Protein AF-A0A1A7WTT0-F1 (afdb_monomer_lite)

Structure (mmCIF, N/CA/C/O backbone):
data_AF-A0A1A7WTT0-F1
#
_entry.id   AF-A0A1A7WTT0-F1
#
loop_
_atom_site.group_PDB
_atom_site.id
_atom_site.type_symbol
_atom_site.label_atom_id
_atom_site.label_alt_id
_atom_site.label_comp_id
_atom_site.label_asym_id
_atom_site.label_entity_id
_atom_site.label_seq_id
_atom_site.pdbx_PDB_ins_code
_atom_site.Cartn_x
_atom_site.Cartn_y
_atom_site.Cartn_z
_atom_site.occupancy
_atom_site.B_iso_or_equiv
_atom_site.auth_seq_id
_atom_site.auth_comp_id
_atom_site.auth_asym_id
_atom_site.auth_atom_id
_atom_site.pdbx_PDB_model_num
ATOM 1 N N . LEU A 1 1 ? -1.594 -4.840 11.834 1.00 56.34 1 LEU A N 1
ATOM 2 C CA . LEU A 1 1 ? -0.578 -5.911 11.759 1.00 56.34 1 LEU A CA 1
ATOM 3 C C . LEU A 1 1 ? 0.762 -5.287 12.121 1.00 56.34 1 LEU A C 1
ATOM 5 O O . LEU A 1 1 ? 1.183 -4.408 11.378 1.00 56.34 1 LEU A O 1
ATOM 9 N N . PRO A 1 2 ? 1.370 -5.631 13.265 1.00 68.69 2 PRO A N 1
ATOM 10 C CA . PRO A 1 2 ? 2.713 -5.164 13.589 1.00 68.69 2 PRO A CA 1
ATOM 11 C C . PRO A 1 2 ? 3.732 -5.925 12.731 1.00 68.69 2 PRO A C 1
ATOM 13 O O . PRO A 1 2 ? 3.707 -7.153 12.681 1.00 68.69 2 PRO A O 1
ATOM 16 N N . LEU A 1 3 ? 4.586 -5.194 12.018 1.00 77.06 3 LEU A N 1
ATOM 17 C 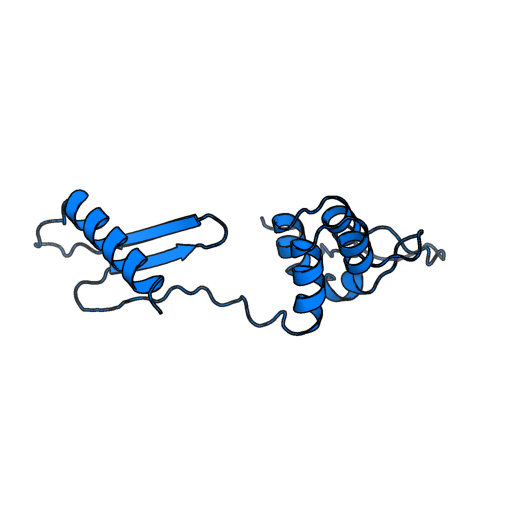CA . LEU A 1 3 ? 5.705 -5.769 11.270 1.00 77.06 3 LEU A CA 1
ATOM 18 C C . LEU A 1 3 ? 6.926 -5.919 12.190 1.00 77.06 3 LEU A C 1
ATOM 20 O O . LEU A 1 3 ? 7.034 -5.184 13.175 1.00 77.06 3 LEU A O 1
ATOM 24 N N . PRO A 1 4 ? 7.834 -6.870 11.904 1.00 79.81 4 PRO A N 1
ATOM 25 C CA . PRO A 1 4 ? 9.014 -7.076 12.729 1.00 79.81 4 PRO A CA 1
ATOM 26 C C . PRO A 1 4 ? 9.913 -5.824 12.754 1.00 79.81 4 PRO A C 1
ATOM 28 O O . PRO A 1 4 ? 9.965 -5.072 11.775 1.00 79.81 4 PRO A O 1
ATOM 31 N N . PRO A 1 5 ? 10.637 -5.585 13.861 1.00 74.19 5 PRO A N 1
ATOM 32 C CA . PRO A 1 5 ? 11.532 -4.439 13.982 1.00 74.19 5 PRO A CA 1
ATOM 33 C C . PRO A 1 5 ? 12.629 -4.484 12.908 1.00 74.19 5 PRO A C 1
ATOM 35 O O . PRO A 1 5 ? 13.242 -5.523 12.675 1.00 74.19 5 PRO A O 1
ATOM 38 N N . GLY A 1 6 ? 12.866 -3.349 12.241 1.00 73.81 6 GLY A N 1
ATOM 39 C CA . GLY A 1 6 ? 13.830 -3.235 11.138 1.00 73.81 6 GLY A CA 1
ATOM 40 C C . GLY A 1 6 ? 13.291 -3.642 9.761 1.00 73.81 6 GLY A C 1
ATOM 41 O O . GLY A 1 6 ? 14.047 -3.645 8.790 1.00 73.81 6 GLY A O 1
ATOM 42 N N . TRP A 1 7 ? 11.999 -3.966 9.651 1.00 81.88 7 TRP A N 1
ATOM 43 C CA . TRP A 1 7 ? 11.369 -4.226 8.361 1.00 81.88 7 TRP A CA 1
ATOM 44 C C . TRP A 1 7 ? 11.233 -2.940 7.534 1.00 81.88 7 TRP A C 1
ATOM 46 O O . TRP A 1 7 ? 10.765 -1.912 8.023 1.00 81.88 7 TRP A O 1
ATOM 56 N N . SER A 1 8 ? 11.610 -3.021 6.261 1.00 78.12 8 SER A N 1
ATOM 57 C CA . SER A 1 8 ? 11.416 -1.977 5.256 1.00 78.12 8 SER A CA 1
ATOM 58 C C . SER A 1 8 ? 10.875 -2.621 3.990 1.00 78.12 8 SER A C 1
ATOM 60 O O . SER A 1 8 ? 11.216 -3.763 3.672 1.00 78.12 8 SER A O 1
ATOM 62 N N . LEU A 1 9 ? 10.066 -1.880 3.240 1.00 78.56 9 LEU A N 1
ATOM 63 C CA . LEU A 1 9 ? 9.522 -2.317 1.959 1.00 78.56 9 LEU A CA 1
ATOM 64 C C . LEU A 1 9 ? 10.620 -2.617 0.922 1.00 78.56 9 LEU A C 1
ATOM 66 O O . LEU A 1 9 ? 10.409 -3.407 0.004 1.00 78.56 9 LEU A O 1
ATOM 70 N N . LEU A 1 10 ? 11.794 -2.008 1.098 1.00 75.88 10 LEU A N 1
ATOM 71 C CA . LEU A 1 10 ? 12.995 -2.254 0.299 1.00 75.88 10 LEU A CA 1
ATOM 72 C C . LEU A 1 10 ? 13.776 -3.507 0.737 1.00 75.88 10 LEU A C 1
ATOM 74 O O . LEU A 1 10 ? 14.725 -3.901 0.066 1.00 75.88 10 LEU A O 1
ATOM 78 N N . GLY A 1 11 ? 13.394 -4.133 1.854 1.00 71.94 11 GLY A N 1
ATOM 79 C CA . GLY A 1 11 ? 14.124 -5.233 2.477 1.00 71.94 11 GLY A CA 1
ATOM 80 C C . GLY A 1 11 ? 15.239 -4.774 3.422 1.00 71.94 11 GLY A C 1
ATOM 81 O O . GLY A 1 11 ? 15.638 -3.609 3.466 1.00 71.94 11 GLY A O 1
ATOM 82 N N . SER A 1 12 ? 15.743 -5.710 4.226 1.00 58.31 12 SER A N 1
ATOM 83 C CA . SER A 1 12 ? 16.892 -5.480 5.098 1.00 58.31 12 SER A CA 1
ATOM 84 C C . SER A 1 12 ? 18.174 -5.534 4.268 1.00 58.31 12 SER A C 1
ATOM 86 O O . SER A 1 12 ? 18.603 -6.620 3.894 1.00 58.31 12 SER A O 1
ATOM 88 N N . LYS A 1 13 ? 18.802 -4.375 4.042 1.00 53.97 13 LYS A N 1
ATOM 89 C CA . LYS A 1 13 ? 20.167 -4.228 3.510 1.00 53.97 13 LYS A CA 1
ATOM 90 C C . LYS A 1 13 ? 20.394 -4.744 2.072 1.00 53.97 13 LYS A C 1
ATOM 92 O O . LYS A 1 13 ? 20.592 -5.926 1.840 1.00 53.97 13 LYS A O 1
ATOM 97 N N . TRP A 1 14 ? 20.647 -3.799 1.164 1.00 54.84 14 TRP A N 1
ATOM 98 C CA . TRP A 1 14 ? 21.425 -3.981 -0.080 1.00 54.84 14 TRP A CA 1
ATOM 99 C C . TRP A 1 14 ? 22.833 -4.589 0.144 1.00 54.84 14 TRP A C 1
ATOM 101 O O . TRP A 1 14 ? 23.579 -4.828 -0.799 1.00 54.84 14 TRP A O 1
ATOM 111 N N . THR A 1 15 ? 23.283 -4.785 1.388 1.00 44.41 15 THR A N 1
ATOM 112 C CA . THR A 1 15 ? 24.698 -5.043 1.664 1.00 44.41 15 THR A CA 1
ATOM 113 C C . THR A 1 15 ? 25.158 -6.359 1.043 1.00 44.41 15 THR A C 1
ATOM 115 O O . THR A 1 15 ? 24.820 -7.429 1.545 1.00 44.41 15 THR A O 1
ATOM 118 N N . SER A 1 16 ? 25.990 -6.211 0.009 1.00 43.56 16 SER A N 1
ATOM 119 C CA . SER A 1 16 ? 26.961 -7.176 -0.519 1.00 43.56 16 SER A CA 1
ATOM 120 C C . SER A 1 16 ? 26.666 -7.863 -1.852 1.00 43.56 16 SER A C 1
ATOM 122 O O . SER A 1 16 ? 27.347 -8.835 -2.164 1.00 43.56 16 SER A O 1
ATOM 124 N N . SER A 1 17 ? 25.783 -7.346 -2.710 1.00 44.25 17 SER A N 1
ATOM 125 C CA . SER A 1 17 ? 25.861 -7.731 -4.126 1.00 44.25 17 SER A CA 1
ATOM 126 C C . SER A 1 17 ? 25.830 -6.519 -5.042 1.00 44.25 17 SER A C 1
ATOM 128 O O . SER A 1 17 ? 24.929 -5.690 -4.994 1.00 44.25 17 SER A O 1
ATOM 130 N N . THR A 1 18 ? 26.871 -6.398 -5.854 1.00 45.97 18 THR A N 1
ATOM 131 C CA . THR A 1 18 ? 27.155 -5.327 -6.816 1.00 45.97 18 THR A CA 1
ATOM 132 C C . THR A 1 18 ? 26.211 -5.315 -8.022 1.00 45.97 18 THR A C 1
ATOM 134 O O . THR A 1 18 ? 26.570 -4.792 -9.070 1.00 45.97 18 THR A O 1
ATOM 137 N N . ASP A 1 19 ? 25.013 -5.878 -7.897 1.00 50.66 19 ASP A N 1
ATOM 138 C CA . ASP A 1 19 ? 24.044 -5.947 -8.981 1.00 50.66 19 ASP A CA 1
ATOM 139 C C . ASP A 1 19 ? 22.826 -5.100 -8.616 1.00 50.66 19 ASP A C 1
ATOM 141 O O . ASP A 1 19 ? 21.887 -5.586 -7.986 1.00 50.66 19 ASP A O 1
ATOM 145 N N . LEU A 1 20 ? 22.874 -3.810 -8.986 1.00 55.25 20 LEU A N 1
ATOM 146 C CA . LEU A 1 20 ? 21.779 -2.822 -8.934 1.00 55.25 20 LEU A CA 1
ATOM 147 C C . LEU A 1 20 ? 20.605 -3.199 -9.849 1.00 55.25 20 LEU A C 1
ATOM 149 O O . LEU A 1 20 ? 20.006 -2.340 -10.490 1.00 55.25 20 LEU A O 1
ATOM 153 N N . SER A 1 21 ? 20.275 -4.491 -9.928 1.00 56.41 21 SER A N 1
ATOM 154 C CA . SER A 1 21 ? 19.169 -4.977 -10.731 1.00 56.41 21 SER A CA 1
ATOM 155 C C . SER A 1 21 ? 17.862 -4.470 -10.107 1.00 56.41 21 SER A C 1
ATOM 157 O O . SER A 1 21 ? 17.599 -4.730 -8.927 1.00 56.41 21 SER A O 1
ATOM 159 N N . PRO A 1 22 ? 17.042 -3.714 -10.855 1.00 61.03 22 PRO A N 1
ATOM 160 C CA . PRO A 1 22 ? 15.762 -3.233 -10.362 1.00 61.03 22 PRO A CA 1
ATOM 161 C C . PRO A 1 22 ? 14.886 -4.425 -9.963 1.00 61.03 22 PRO A C 1
ATOM 163 O O . PRO A 1 22 ? 14.419 -5.190 -10.809 1.00 61.03 22 PRO A O 1
ATOM 166 N N . GLN A 1 23 ? 14.703 -4.633 -8.659 1.00 74.62 23 GLN A N 1
ATOM 167 C CA . GLN A 1 23 ? 13.979 -5.784 -8.132 1.00 74.62 23 GLN A CA 1
ATOM 168 C C . GLN A 1 23 ? 12.492 -5.457 -8.001 1.00 74.62 23 GLN A C 1
ATOM 170 O O . GLN A 1 23 ? 12.097 -4.398 -7.517 1.00 74.62 23 GLN A O 1
ATOM 175 N N . GLU A 1 24 ? 11.649 -6.388 -8.439 1.00 84.12 24 GLU A N 1
ATOM 176 C CA . GLU A 1 24 ? 10.203 -6.274 -8.285 1.00 84.12 24 GLU A CA 1
ATOM 177 C C . GLU A 1 24 ? 9.828 -6.175 -6.796 1.00 84.12 24 GLU A C 1
ATOM 179 O O . GLU A 1 24 ? 10.140 -7.059 -5.999 1.00 84.12 24 GLU A O 1
ATOM 184 N N . THR A 1 25 ? 9.174 -5.073 -6.418 1.00 89.88 25 THR A N 1
ATOM 185 C CA . THR A 1 25 ? 8.778 -4.791 -5.027 1.00 89.88 25 THR A CA 1
ATOM 186 C C . THR A 1 25 ? 7.354 -5.263 -4.730 1.00 89.88 25 THR A C 1
ATOM 188 O O . THR A 1 25 ? 6.543 -5.490 -5.631 1.00 89.88 25 THR A O 1
ATOM 191 N N . LEU A 1 26 ? 6.986 -5.332 -3.446 1.00 91.38 26 LEU A N 1
ATOM 192 C CA . LEU A 1 26 ? 5.607 -5.636 -3.043 1.00 91.38 26 LEU A CA 1
ATOM 193 C C . LEU A 1 26 ? 4.585 -4.623 -3.598 1.00 91.38 26 LEU A C 1
ATOM 195 O O . LEU A 1 26 ? 3.436 -4.995 -3.848 1.00 91.38 26 LEU A O 1
ATOM 199 N N . LEU A 1 27 ? 4.988 -3.369 -3.854 1.00 92.56 27 LEU A N 1
ATOM 200 C CA . LEU A 1 27 ? 4.115 -2.390 -4.510 1.00 92.56 27 LEU A CA 1
ATOM 201 C C . LEU A 1 27 ? 3.823 -2.777 -5.961 1.00 92.56 27 LEU A C 1
ATOM 203 O O . LEU A 1 27 ? 2.655 -2.741 -6.345 1.00 92.56 27 LEU A O 1
ATOM 207 N N . HIS A 1 28 ? 4.823 -3.224 -6.729 1.00 93.38 28 HIS A N 1
ATOM 208 C CA . HIS A 1 28 ? 4.621 -3.737 -8.091 1.00 93.38 28 HIS A CA 1
ATOM 209 C C . HIS A 1 28 ? 3.656 -4.926 -8.100 1.00 93.38 28 HIS A C 1
ATOM 211 O O . HIS A 1 28 ? 2.726 -4.962 -8.905 1.00 93.38 28 HIS A O 1
ATOM 217 N N . PHE A 1 29 ? 3.813 -5.861 -7.156 1.00 93.44 29 PHE A N 1
ATOM 218 C CA . PHE A 1 29 ? 2.898 -6.994 -7.021 1.00 93.44 29 PHE A CA 1
ATOM 219 C C . PHE A 1 29 ? 1.463 -6.535 -6.729 1.00 93.44 29 PHE A C 1
ATOM 221 O O . PHE A 1 29 ? 0.520 -6.965 -7.399 1.00 93.44 29 PHE A O 1
ATOM 228 N N . SER A 1 30 ? 1.290 -5.628 -5.762 1.00 95.12 30 SER A N 1
ATOM 229 C CA . SER A 1 30 ? -0.029 -5.090 -5.415 1.00 95.12 30 SER A CA 1
ATOM 230 C C . SER A 1 30 ? -0.673 -4.338 -6.586 1.00 95.12 30 SER A C 1
ATOM 232 O O . SER A 1 30 ? -1.863 -4.514 -6.836 1.00 95.12 30 SER A O 1
ATOM 234 N N . ALA A 1 31 ? 0.122 -3.590 -7.357 1.00 95.25 31 ALA A N 1
ATOM 235 C CA . ALA A 1 31 ? -0.306 -2.873 -8.550 1.00 95.25 31 ALA A CA 1
ATOM 236 C C . ALA A 1 31 ? -0.732 -3.816 -9.674 1.00 95.25 31 ALA A C 1
ATOM 238 O O . ALA A 1 31 ? -1.798 -3.639 -10.252 1.00 95.25 31 ALA A O 1
ATOM 239 N N . ARG A 1 32 ? 0.050 -4.869 -9.936 1.00 94.56 32 ARG A N 1
ATOM 240 C CA . ARG A 1 32 ? -0.239 -5.884 -10.964 1.00 94.56 32 ARG A CA 1
ATOM 241 C C . ARG A 1 32 ? -1.560 -6.605 -10.701 1.00 94.56 32 ARG A C 1
ATOM 243 O O . ARG A 1 32 ? -2.258 -6.994 -11.636 1.00 94.56 32 ARG A O 1
ATOM 250 N N . ARG A 1 33 ? -1.887 -6.795 -9.423 1.00 95.50 33 ARG A N 1
ATOM 251 C CA . ARG A 1 33 ? -3.067 -7.528 -8.953 1.00 95.50 33 ARG A CA 1
ATOM 252 C C . ARG A 1 33 ? -4.260 -6.636 -8.585 1.00 95.50 33 ARG A C 1
ATOM 254 O O . ARG A 1 33 ? -5.304 -7.186 -8.261 1.00 95.50 33 ARG A O 1
ATOM 261 N N . GLY A 1 34 ? -4.126 -5.309 -8.613 1.00 92.81 34 GLY A N 1
ATOM 262 C CA . GLY A 1 34 ? -5.209 -4.394 -8.231 1.00 92.81 34 GLY A CA 1
ATOM 263 C C . GLY A 1 34 ? -5.540 -4.408 -6.730 1.00 92.81 34 GLY A C 1
ATOM 264 O O . GLY A 1 34 ? -6.676 -4.161 -6.332 1.00 92.81 34 GLY A O 1
ATOM 265 N N . LEU A 1 35 ? -4.569 -4.728 -5.867 1.00 93.94 35 LEU A N 1
ATOM 266 C CA . LEU A 1 35 ? -4.792 -4.962 -4.435 1.00 93.94 35 LEU A CA 1
ATOM 267 C C . LEU A 1 35 ? -4.790 -3.667 -3.612 1.00 93.94 35 LEU A C 1
ATOM 269 O O . LEU A 1 35 ? -3.924 -3.453 -2.767 1.00 93.94 35 LEU A O 1
ATOM 273 N N . SER A 1 36 ? -5.817 -2.841 -3.779 1.00 89.25 36 SER A N 1
ATOM 274 C CA . SER A 1 36 ? -5.953 -1.511 -3.162 1.00 89.25 36 SER A CA 1
ATOM 275 C C . SER A 1 36 ? -5.696 -1.456 -1.649 1.00 89.25 36 SER A C 1
ATOM 277 O O . SER A 1 36 ? -5.038 -0.538 -1.158 1.00 89.25 36 SER A O 1
ATOM 279 N N . ARG A 1 37 ? -6.195 -2.441 -0.884 1.00 86.88 37 ARG A N 1
ATOM 280 C CA . ARG A 1 37 ? -5.984 -2.513 0.578 1.00 86.88 37 ARG A CA 1
ATOM 281 C C . ARG A 1 37 ? -4.529 -2.801 0.933 1.00 86.88 37 ARG A C 1
ATOM 283 O O . ARG A 1 37 ? -4.001 -2.190 1.857 1.00 86.88 37 ARG A O 1
ATOM 290 N N . VAL A 1 38 ? -3.894 -3.705 0.188 1.00 88.81 38 VAL A N 1
ATOM 291 C CA . VAL A 1 38 ? -2.478 -4.039 0.367 1.00 88.81 38 VAL A CA 1
ATOM 292 C C . VAL A 1 38 ? -1.626 -2.842 -0.028 1.00 88.81 38 VAL A C 1
ATOM 294 O O . VAL A 1 38 ? -0.762 -2.452 0.743 1.00 88.81 38 VAL A O 1
ATOM 297 N N . THR A 1 39 ? -1.919 -2.196 -1.158 1.00 91.44 39 THR A N 1
ATOM 298 C CA . THR A 1 39 ? -1.207 -0.994 -1.602 1.00 91.44 39 THR A CA 1
ATOM 299 C C . THR A 1 39 ? -1.229 0.099 -0.537 1.00 91.44 39 THR A C 1
ATOM 301 O O . THR A 1 39 ? -0.169 0.579 -0.153 1.00 91.44 39 THR A O 1
ATOM 304 N N . ARG A 1 40 ? -2.400 0.433 0.028 1.00 89.06 40 ARG A N 1
ATOM 305 C CA . ARG A 1 40 ? -2.486 1.392 1.144 1.00 89.06 40 ARG A CA 1
ATOM 306 C C . ARG A 1 40 ? -1.663 0.961 2.352 1.00 89.06 40 ARG A C 1
ATOM 308 O O . ARG A 1 40 ? -0.947 1.781 2.906 1.00 89.06 40 ARG A O 1
ATOM 315 N N . PHE A 1 41 ? -1.745 -0.307 2.751 1.00 87.50 41 PHE A N 1
ATOM 316 C CA . PHE A 1 41 ? -0.968 -0.808 3.883 1.00 87.50 41 PHE A CA 1
ATOM 317 C C . PHE A 1 41 ? 0.542 -0.679 3.647 1.00 87.50 41 PHE A C 1
ATOM 319 O O . PHE A 1 41 ? 1.249 -0.223 4.541 1.00 87.50 41 PHE A O 1
ATOM 326 N N . LEU A 1 42 ? 1.025 -1.041 2.455 1.00 89.81 42 LEU A N 1
ATOM 327 C CA . LEU A 1 42 ? 2.440 -0.954 2.084 1.00 89.81 42 LEU A CA 1
ATOM 328 C C . LEU A 1 42 ? 2.932 0.494 2.036 1.00 89.81 42 LEU A C 1
ATOM 330 O O . LEU A 1 42 ? 4.066 0.751 2.421 1.00 89.81 42 LEU A O 1
ATOM 334 N N . LEU A 1 43 ? 2.079 1.435 1.621 1.00 88.50 43 LEU A N 1
ATOM 335 C CA . LEU A 1 43 ? 2.412 2.862 1.574 1.00 88.50 43 LEU A CA 1
ATOM 336 C C . LEU A 1 43 ? 2.596 3.498 2.956 1.00 88.50 43 LEU A C 1
ATOM 338 O O . LEU A 1 43 ? 3.227 4.541 3.061 1.00 88.50 43 LEU A O 1
ATOM 342 N N . GLN A 1 44 ? 2.087 2.856 4.007 1.00 85.81 44 GLN A N 1
ATOM 343 C CA . GLN A 1 44 ? 2.284 3.270 5.398 1.00 85.81 44 GLN A CA 1
ATOM 344 C C . GLN A 1 44 ? 3.561 2.684 6.021 1.00 85.81 44 GLN A C 1
ATOM 346 O O . GLN A 1 44 ? 3.814 2.897 7.204 1.00 85.81 44 GLN A O 1
ATOM 351 N N . GLN A 1 45 ? 4.344 1.903 5.267 1.00 85.56 45 GLN A N 1
ATOM 352 C CA . GLN A 1 45 ? 5.535 1.242 5.793 1.00 85.56 45 GLN A CA 1
ATOM 353 C C . GLN A 1 45 ? 6.827 2.008 5.482 1.00 85.56 45 GLN A C 1
ATOM 355 O O . GLN A 1 45 ? 6.900 2.725 4.480 1.00 85.56 45 GLN A O 1
ATOM 360 N N . PRO A 1 46 ? 7.887 1.819 6.290 1.00 82.56 46 PRO A N 1
ATOM 361 C CA . PRO A 1 46 ? 9.206 2.365 5.988 1.00 82.56 46 PRO A CA 1
ATOM 362 C C . PRO A 1 46 ? 9.691 1.911 4.603 1.00 82.56 46 PRO A C 1
ATOM 364 O O . PRO A 1 46 ? 9.514 0.749 4.232 1.00 82.56 46 PRO A O 1
ATOM 367 N N . GLY A 1 47 ? 10.297 2.815 3.829 1.00 81.50 47 GLY A N 1
ATOM 368 C CA . GLY A 1 47 ? 10.781 2.518 2.473 1.00 81.50 47 GLY A CA 1
ATOM 369 C C . GLY A 1 47 ? 9.712 2.583 1.371 1.00 81.50 47 GLY A C 1
ATOM 370 O O . GLY A 1 47 ? 10.004 2.283 0.211 1.00 81.50 47 GLY A O 1
ATOM 371 N N . ALA A 1 48 ? 8.465 2.939 1.708 1.00 87.00 48 ALA A N 1
ATOM 372 C CA . ALA A 1 48 ? 7.369 3.077 0.748 1.00 87.00 48 ALA A CA 1
ATOM 373 C C . ALA A 1 48 ? 7.640 4.114 -0.344 1.00 87.00 48 ALA A C 1
ATOM 375 O O . ALA A 1 48 ? 7.354 3.877 -1.519 1.00 87.00 48 ALA A O 1
ATOM 376 N N . ARG A 1 49 ? 8.191 5.265 0.046 1.00 84.19 49 ARG A N 1
ATOM 377 C CA . ARG A 1 49 ? 8.394 6.409 -0.845 1.00 84.19 49 ARG A CA 1
ATOM 378 C C . ARG A 1 49 ? 9.447 6.118 -1.907 1.00 84.19 49 ARG A C 1
ATOM 380 O O . ARG A 1 49 ? 9.274 6.477 -3.066 1.00 84.19 49 ARG A O 1
ATOM 387 N N . GLU A 1 50 ? 10.510 5.439 -1.514 1.00 84.00 50 GLU A N 1
ATOM 388 C CA . GLU A 1 50 ? 11.576 4.982 -2.388 1.00 84.00 50 GLU A CA 1
ATOM 389 C C . GLU A 1 50 ? 11.046 3.912 -3.346 1.00 84.00 50 GLU A C 1
ATOM 391 O O . GLU A 1 50 ? 11.228 4.021 -4.556 1.00 84.00 50 GLU A O 1
ATOM 396 N N . ALA A 1 51 ? 10.296 2.931 -2.834 1.00 86.25 51 ALA A N 1
ATOM 397 C CA . ALA A 1 51 ? 9.748 1.841 -3.639 1.00 86.25 51 ALA A CA 1
ATOM 398 C C . ALA A 1 51 ? 8.709 2.278 -4.686 1.00 86.25 51 ALA A C 1
ATOM 400 O O . ALA A 1 51 ? 8.471 1.531 -5.635 1.00 86.25 51 ALA A O 1
ATOM 401 N N . LEU A 1 52 ? 8.088 3.454 -4.528 1.00 88.12 52 LEU A N 1
ATOM 402 C CA . LEU A 1 52 ? 7.199 4.050 -5.533 1.00 88.12 52 LEU A CA 1
ATOM 403 C C . LEU A 1 52 ? 7.938 4.451 -6.815 1.00 88.12 52 LEU A C 1
ATOM 405 O O . LEU A 1 52 ? 7.353 4.385 -7.895 1.00 88.12 52 LEU A O 1
ATOM 409 N N . GLN A 1 53 ? 9.192 4.886 -6.684 1.00 85.94 53 GLN A N 1
ATOM 410 C CA . GLN A 1 53 ? 10.006 5.401 -7.791 1.00 85.94 53 GLN A CA 1
ATOM 411 C C . GLN A 1 53 ? 10.887 4.323 -8.427 1.00 85.94 53 GLN A C 1
ATOM 413 O O . GLN A 1 53 ? 11.460 4.541 -9.492 1.00 85.94 53 GLN A O 1
ATOM 418 N N . LEU A 1 54 ? 11.000 3.155 -7.792 1.00 86.38 54 LEU A N 1
ATOM 419 C CA . LEU A 1 54 ? 11.744 2.037 -8.355 1.00 86.38 54 LEU A CA 1
ATOM 420 C C . LEU A 1 54 ? 10.996 1.469 -9.558 1.00 86.38 54 LEU A C 1
ATOM 422 O O . LEU A 1 54 ? 9.835 1.080 -9.447 1.00 86.38 54 LEU A O 1
ATOM 426 N N . ALA A 1 55 ? 11.687 1.389 -10.689 1.00 88.38 55 ALA A N 1
ATOM 427 C CA . ALA A 1 55 ? 11.283 0.520 -11.780 1.00 88.38 55 ALA A CA 1
ATOM 428 C C . ALA A 1 55 ? 11.622 -0.935 -11.423 1.00 88.38 55 ALA A C 1
ATOM 430 O O . ALA A 1 55 ? 12.587 -1.183 -10.700 1.00 88.38 55 ALA A O 1
ATOM 431 N N . ASN A 1 56 ? 10.847 -1.896 -11.922 1.00 87.12 56 ASN A N 1
ATOM 432 C CA . ASN A 1 56 ? 11.205 -3.313 -11.889 1.00 87.12 56 ASN A CA 1
ATOM 433 C C . ASN A 1 56 ? 12.129 -3.689 -13.068 1.00 87.12 56 ASN A C 1
ATOM 435 O O . ASN A 1 56 ? 12.524 -2.845 -13.871 1.00 87.12 56 ASN A O 1
ATOM 439 N N . ARG A 1 57 ? 12.443 -4.983 -13.207 1.00 86.06 57 ARG A N 1
ATOM 440 C CA . ARG A 1 57 ? 13.251 -5.535 -14.316 1.00 86.06 57 ARG A CA 1
ATOM 441 C C . ARG A 1 57 ? 12.685 -5.255 -15.707 1.00 86.06 57 ARG A C 1
ATOM 443 O O . ARG A 1 57 ? 13.422 -5.289 -16.682 1.00 86.06 57 ARG A O 1
ATOM 450 N N . GLU A 1 58 ? 11.384 -5.003 -15.792 1.00 85.44 58 GLU A N 1
ATOM 451 C CA . GLU A 1 58 ? 10.673 -4.688 -17.031 1.00 85.44 58 GLU A CA 1
ATOM 452 C C . GLU A 1 58 ? 10.683 -3.170 -17.315 1.00 85.44 58 GLU A C 1
ATOM 454 O O . GLU A 1 58 ? 10.118 -2.734 -18.311 1.00 85.44 58 GLU A O 1
ATOM 459 N N . GLY A 1 59 ? 11.304 -2.355 -16.450 1.00 89.00 59 GLY A N 1
ATOM 460 C CA . GLY A 1 59 ? 11.375 -0.898 -16.583 1.00 89.00 59 GLY A CA 1
ATOM 461 C C . GLY A 1 59 ? 10.124 -0.154 -16.104 1.00 89.00 59 GLY A C 1
ATOM 462 O O . GLY A 1 59 ? 10.020 1.055 -16.301 1.00 89.00 59 GLY A O 1
ATOM 463 N N . HIS A 1 60 ? 9.172 -0.838 -15.465 1.00 92.12 60 HIS A N 1
ATOM 464 C CA . HIS A 1 60 ? 7.905 -0.242 -15.048 1.00 92.12 60 HIS A CA 1
ATOM 465 C C . HIS A 1 60 ? 7.888 0.081 -13.560 1.00 92.12 60 HIS A C 1
ATOM 467 O O . HIS A 1 60 ? 8.284 -0.743 -12.743 1.00 92.12 60 HIS A O 1
ATOM 473 N N . THR A 1 61 ? 7.354 1.251 -13.206 1.00 92.69 61 THR A N 1
ATOM 474 C CA . THR A 1 61 ? 7.035 1.606 -11.816 1.00 92.69 61 THR A CA 1
ATOM 475 C C . THR A 1 61 ? 5.729 0.935 -11.373 1.00 92.69 61 THR A C 1
ATOM 477 O O . THR A 1 61 ? 4.895 0.584 -12.220 1.00 92.69 61 THR A O 1
ATOM 480 N N . PRO A 1 62 ? 5.459 0.811 -10.058 1.00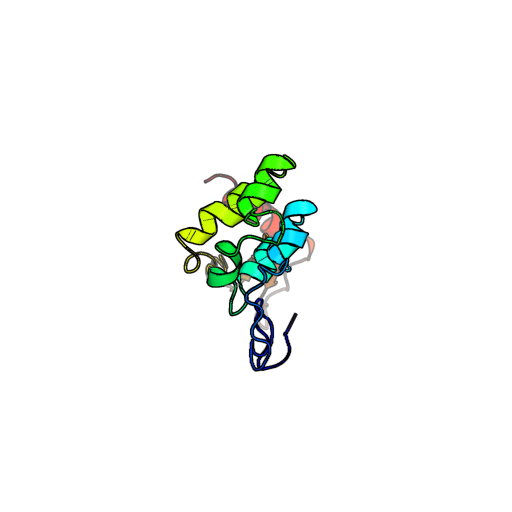 93.56 62 PRO A N 1
ATOM 481 C CA . PRO A 1 62 ? 4.189 0.273 -9.575 1.00 93.56 62 PRO A CA 1
ATOM 482 C C . PRO A 1 62 ? 2.979 1.018 -10.156 1.00 93.56 62 PRO A C 1
ATOM 484 O O . PRO A 1 62 ? 1.984 0.397 -10.521 1.00 93.56 62 PRO A O 1
ATOM 487 N N . SER A 1 63 ? 3.069 2.346 -10.295 1.00 94.44 63 SER A N 1
ATOM 488 C CA . SER A 1 63 ? 1.982 3.159 -10.852 1.00 94.44 63 SER A CA 1
ATOM 489 C C . SER A 1 63 ? 1.734 2.861 -12.337 1.00 94.44 63 SER A C 1
ATOM 491 O O . SER A 1 63 ? 0.580 2.706 -12.742 1.00 94.44 63 SER A O 1
ATOM 493 N N . ALA A 1 64 ? 2.800 2.685 -13.130 1.00 94.19 64 ALA A N 1
ATOM 494 C CA . ALA A 1 64 ? 2.700 2.316 -14.544 1.00 94.19 64 ALA A CA 1
ATOM 495 C C . ALA A 1 64 ? 2.102 0.910 -14.742 1.00 94.19 64 ALA A C 1
ATOM 497 O O . ALA A 1 64 ? 1.287 0.690 -15.642 1.00 94.19 64 ALA A O 1
ATOM 498 N N . ILE A 1 65 ? 2.441 -0.044 -13.866 1.00 95.06 65 ILE A N 1
ATOM 499 C CA . ILE A 1 65 ? 1.829 -1.380 -13.881 1.00 95.06 65 ILE A CA 1
ATOM 500 C C . ILE A 1 65 ? 0.327 -1.291 -13.588 1.00 95.06 65 ILE A C 1
ATOM 502 O O . ILE A 1 65 ? -0.462 -1.924 -14.285 1.00 95.06 65 ILE A O 1
ATOM 506 N N . ALA A 1 66 ? -0.085 -0.510 -12.585 1.00 95.62 66 ALA A N 1
ATOM 507 C CA . ALA A 1 66 ? -1.503 -0.350 -12.266 1.00 95.62 66 ALA A CA 1
ATOM 508 C C . ALA A 1 66 ? -2.282 0.251 -13.449 1.00 95.62 66 ALA A C 1
ATOM 510 O O . ALA A 1 66 ? -3.324 -0.288 -13.819 1.00 95.62 66 ALA A O 1
ATOM 511 N N . ALA A 1 67 ? -1.741 1.298 -14.083 1.00 95.06 67 ALA A N 1
ATOM 512 C CA . ALA A 1 67 ? -2.348 1.939 -15.249 1.00 95.06 67 ALA A CA 1
ATOM 513 C C . ALA A 1 67 ? -2.467 0.979 -16.446 1.00 95.06 67 ALA A C 1
ATOM 515 O O . ALA A 1 67 ? -3.554 0.795 -16.986 1.00 95.06 67 ALA A O 1
ATOM 516 N N . SER A 1 68 ? -1.378 0.295 -16.816 1.00 96.00 68 SER A N 1
ATOM 517 C CA . SER A 1 68 ? -1.370 -0.646 -17.953 1.00 96.00 68 SER A CA 1
ATOM 518 C C . SER A 1 68 ? -2.300 -1.850 -17.767 1.00 96.00 68 SER A C 1
ATOM 520 O O . SER A 1 68 ? -2.763 -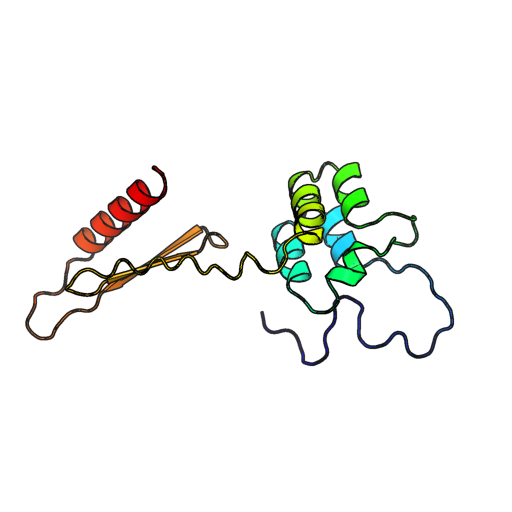2.436 -18.742 1.00 96.00 68 SER A O 1
ATOM 522 N N . ARG A 1 69 ? -2.593 -2.225 -16.517 1.00 94.44 69 ARG A N 1
ATOM 523 C CA . ARG A 1 69 ? -3.513 -3.317 -16.169 1.00 94.44 69 ARG A CA 1
ATOM 524 C C . ARG A 1 69 ? -4.963 -2.858 -15.971 1.00 94.44 69 ARG A C 1
ATOM 526 O O . ARG A 1 69 ? -5.811 -3.709 -15.723 1.00 94.44 69 ARG A O 1
ATOM 533 N N . GLY A 1 70 ? -5.248 -1.556 -16.063 1.00 93.75 70 GLY A N 1
ATOM 534 C CA . GLY A 1 70 ? -6.587 -0.990 -15.853 1.00 93.75 70 GLY A CA 1
ATOM 535 C C . GLY A 1 70 ? -7.009 -0.878 -14.383 1.00 93.75 70 GLY A C 1
ATOM 536 O O . GLY A 1 70 ? -8.186 -0.678 -14.090 1.00 93.75 70 GLY A O 1
ATOM 537 N N . HIS A 1 71 ? -6.072 -0.991 -13.438 1.00 96.44 71 HIS A N 1
ATOM 538 C CA . HIS A 1 71 ? -6.342 -0.868 -12.002 1.00 96.44 71 HIS A CA 1
ATOM 539 C C . HIS A 1 71 ? -6.357 0.600 -11.569 1.00 96.44 71 HIS A C 1
ATOM 541 O O . HIS A 1 71 ? -5.526 1.036 -10.771 1.00 96.44 71 HIS A O 1
ATOM 547 N N . GLU A 1 72 ? -7.321 1.360 -12.087 1.00 92.44 72 GLU A N 1
ATOM 548 C CA . GLU A 1 72 ? -7.407 2.818 -11.931 1.00 92.44 72 GLU A CA 1
ATOM 549 C C . GLU A 1 72 ? -7.398 3.262 -10.461 1.00 92.44 72 GLU A C 1
ATOM 551 O O . GLU A 1 72 ? -6.675 4.176 -10.079 1.00 92.44 72 GLU A O 1
ATOM 556 N N . HIS A 1 73 ? -8.119 2.556 -9.584 1.00 88.94 73 HIS A N 1
ATOM 557 C CA . HIS A 1 73 ? -8.126 2.893 -8.158 1.00 88.94 73 HIS A CA 1
ATOM 558 C C . HIS A 1 73 ? -6.739 2.734 -7.511 1.00 88.94 73 HIS A C 1
ATOM 560 O O . HIS A 1 73 ? -6.342 3.552 -6.685 1.00 88.94 73 HIS A O 1
ATOM 566 N N . VAL A 1 74 ? -5.974 1.707 -7.897 1.00 92.38 74 VAL A N 1
ATOM 567 C CA . VAL A 1 74 ? -4.606 1.510 -7.393 1.00 92.38 74 VAL A CA 1
ATOM 568 C C . VAL A 1 74 ? -3.651 2.535 -7.992 1.00 92.38 74 VAL A C 1
ATOM 570 O O . VAL A 1 74 ? -2.827 3.085 -7.264 1.00 92.38 74 VAL A O 1
ATOM 573 N N . HIS A 1 75 ? -3.802 2.848 -9.280 1.00 93.25 75 HIS A N 1
ATOM 574 C CA . HIS A 1 75 ? -3.051 3.910 -9.942 1.00 93.25 75 HIS A CA 1
ATOM 575 C C . HIS A 1 75 ? -3.246 5.255 -9.226 1.00 93.25 75 HIS A C 1
ATOM 577 O O . HIS A 1 75 ? -2.271 5.909 -8.859 1.00 93.25 75 HIS A O 1
ATOM 583 N N . GLN A 1 76 ? -4.490 5.616 -8.907 1.00 91.19 76 GLN A N 1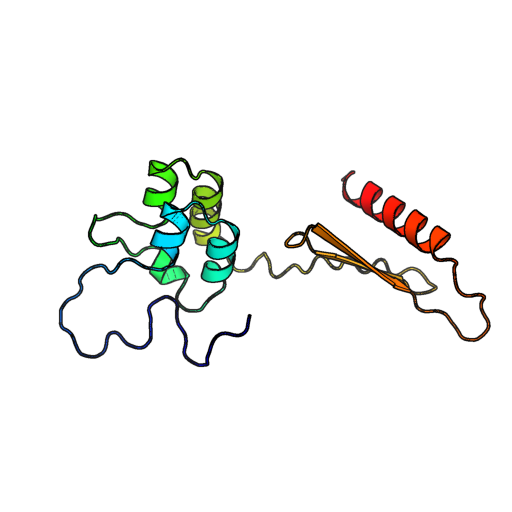
ATOM 584 C CA . GLN A 1 76 ? -4.797 6.833 -8.158 1.00 91.19 76 GLN A CA 1
ATOM 585 C C . GLN A 1 76 ? -4.180 6.845 -6.761 1.00 91.19 76 GLN A C 1
ATOM 587 O O . GLN A 1 76 ? -3.653 7.879 -6.357 1.00 91.19 76 GLN A O 1
ATOM 592 N N . ILE A 1 77 ? -4.223 5.729 -6.024 1.00 90.38 77 ILE A N 1
ATOM 593 C CA . ILE A 1 77 ? -3.573 5.632 -4.709 1.00 90.38 77 ILE A CA 1
ATOM 594 C C . ILE A 1 77 ? -2.073 5.909 -4.855 1.00 90.38 77 ILE A C 1
ATOM 596 O O . ILE A 1 77 ? -1.554 6.785 -4.173 1.00 90.38 77 ILE A O 1
ATOM 600 N N . LEU A 1 78 ? -1.398 5.207 -5.769 1.00 89.50 78 LEU A N 1
ATOM 601 C CA . LEU A 1 78 ? 0.053 5.300 -5.960 1.00 89.50 78 LEU A CA 1
ATOM 602 C C . LEU A 1 78 ? 0.495 6.702 -6.407 1.00 89.50 78 LEU A C 1
ATOM 604 O O . LEU A 1 78 ? 1.527 7.192 -5.949 1.00 89.50 78 LEU A O 1
ATOM 608 N N . THR A 1 79 ? -0.297 7.364 -7.253 1.00 86.06 79 THR A N 1
ATOM 609 C CA . THR A 1 79 ? -0.008 8.716 -7.753 1.00 86.06 79 THR A CA 1
ATOM 610 C C . THR A 1 79 ? -0.300 9.792 -6.700 1.00 86.06 79 THR A C 1
ATOM 612 O O . THR A 1 79 ? 0.505 10.703 -6.521 1.00 86.06 79 THR A O 1
ATOM 615 N N . LYS A 1 80 ? -1.394 9.672 -5.930 1.00 80.19 80 LYS A N 1
ATOM 616 C CA . LYS A 1 80 ? -1.759 10.638 -4.871 1.00 80.19 80 LYS A CA 1
ATOM 617 C C . LYS A 1 80 ? -0.824 10.582 -3.659 1.00 80.19 80 LYS A C 1
ATOM 619 O O . LYS A 1 80 ? -0.593 11.600 -3.007 1.00 80.19 80 LYS A O 1
ATOM 624 N N . THR A 1 81 ? -0.245 9.422 -3.351 1.00 63.94 81 THR A N 1
ATOM 625 C CA . THR A 1 81 ? 0.697 9.296 -2.225 1.00 63.94 81 THR A CA 1
ATOM 626 C C . THR A 1 81 ? 2.069 9.913 -2.479 1.00 63.94 81 THR A C 1
ATOM 628 O O . THR A 1 81 ? 2.804 10.137 -1.522 1.00 63.94 81 THR A O 1
ATOM 631 N N . GLY A 1 82 ? 2.399 10.269 -3.726 1.00 53.44 82 GLY A N 1
ATOM 632 C CA . GLY A 1 82 ? 3.586 11.075 -4.025 1.00 53.44 82 GLY A CA 1
ATOM 633 C C . GLY A 1 82 ? 3.523 12.494 -3.445 1.00 53.44 82 GLY A C 1
ATOM 634 O O . GLY A 1 82 ? 4.565 13.131 -3.300 1.00 53.44 82 GLY A O 1
ATOM 635 N N . THR A 1 83 ? 2.326 12.974 -3.080 1.00 45.84 83 THR A N 1
ATOM 636 C CA . THR A 1 83 ? 2.092 14.375 -2.705 1.00 45.84 83 THR A CA 1
ATOM 637 C C . THR A 1 83 ? 1.595 14.608 -1.278 1.00 45.84 83 THR A C 1
ATOM 639 O O . THR A 1 83 ? 1.663 15.749 -0.844 1.00 45.84 83 THR A O 1
ATOM 642 N N . ASN A 1 84 ? 1.099 13.610 -0.524 1.00 41.44 84 ASN A N 1
ATOM 643 C CA . ASN A 1 84 ? 0.486 13.911 0.786 1.00 41.44 84 ASN A CA 1
ATOM 644 C C . ASN A 1 84 ? 0.350 12.723 1.771 1.00 41.44 84 ASN A C 1
ATOM 646 O O . ASN A 1 84 ? -0.733 12.440 2.277 1.00 41.44 84 ASN A O 1
ATOM 650 N N . ALA A 1 85 ? 1.439 12.008 2.071 1.00 45.03 85 ALA A N 1
ATOM 651 C CA . ALA A 1 85 ? 1.411 10.895 3.037 1.00 45.03 85 ALA A CA 1
ATOM 652 C C . ALA A 1 85 ? 1.166 11.312 4.512 1.00 45.03 85 ALA A C 1
ATOM 654 O O . ALA A 1 85 ? 1.025 10.442 5.364 1.00 45.03 85 ALA A O 1
ATOM 655 N N . GLU A 1 86 ? 1.063 12.612 4.810 1.00 42.78 86 GLU A N 1
ATOM 656 C CA . GLU A 1 86 ? 0.833 13.159 6.161 1.00 42.78 86 GLU A CA 1
ATOM 657 C C . GLU A 1 86 ? -0.644 13.494 6.471 1.00 42.78 86 GLU A C 1
ATOM 659 O O . GLU A 1 86 ? -0.926 14.112 7.491 1.00 42.78 86 GLU A O 1
ATOM 664 N N . ALA A 1 87 ? -1.614 13.126 5.621 1.00 41.84 87 ALA A N 1
ATOM 665 C CA . ALA A 1 87 ? -3.002 13.592 5.795 1.00 41.84 87 ALA A CA 1
ATOM 666 C C . ALA A 1 87 ? -4.020 12.541 6.283 1.00 41.84 87 ALA A C 1
ATOM 668 O O . ALA A 1 87 ? -5.079 12.924 6.764 1.00 41.84 87 ALA A O 1
ATOM 669 N N . ASP A 1 88 ? -3.715 11.239 6.250 1.00 42.53 88 ASP A N 1
ATOM 670 C CA . ASP A 1 88 ? -4.669 10.186 6.671 1.00 42.53 88 ASP A CA 1
ATOM 671 C C . ASP A 1 88 ? -4.374 9.615 8.071 1.00 42.53 88 ASP A C 1
ATOM 673 O O . ASP A 1 88 ? -4.789 8.518 8.447 1.00 42.53 88 ASP A O 1
ATOM 677 N N . LYS A 1 89 ? -3.693 10.417 8.896 1.00 44.59 89 LYS A N 1
ATOM 678 C CA . LYS A 1 89 ? -3.744 10.306 10.361 1.00 44.59 89 LYS A CA 1
ATOM 679 C C . LYS A 1 89 ? -5.015 10.945 10.936 1.00 44.59 89 LYS A C 1
ATOM 681 O O . LYS A 1 89 ? -5.132 11.071 12.152 1.00 44.59 89 LYS A O 1
ATOM 686 N N . ALA A 1 90 ? -5.985 11.306 10.100 1.00 41.91 90 ALA A N 1
ATOM 687 C CA . ALA A 1 90 ? -7.328 11.622 10.546 1.00 41.91 90 ALA A CA 1
ATOM 688 C C . ALA A 1 90 ? -8.065 10.313 10.853 1.00 41.91 90 ALA A C 1
ATOM 690 O O . ALA A 1 90 ? -8.856 9.780 10.080 1.00 41.91 90 ALA A O 1
ATOM 691 N N . THR A 1 91 ? -7.821 9.808 12.058 1.00 46.97 91 THR A N 1
ATOM 692 C CA . THR A 1 91 ? -8.922 9.262 12.845 1.00 46.97 91 THR A CA 1
ATOM 693 C C . THR A 1 91 ? -9.990 10.357 12.853 1.00 46.97 91 THR A C 1
ATOM 695 O O . THR A 1 91 ? -9.957 11.240 13.703 1.00 46.97 91 THR A O 1
ATOM 698 N N . GLU A 1 92 ? -10.921 10.344 11.898 1.00 47.41 92 GLU A N 1
ATOM 699 C CA . GLU A 1 92 ? -12.186 11.072 12.011 1.00 47.41 92 GLU A CA 1
ATOM 700 C C . GLU A 1 92 ? -13.052 10.363 13.065 1.00 47.41 92 GLU A C 1
ATOM 702 O O . GLU A 1 92 ? -14.191 9.961 12.846 1.00 47.41 92 GLU A O 1
ATOM 707 N N . ALA A 1 93 ? -12.488 10.168 14.258 1.00 46.69 93 ALA A N 1
ATOM 708 C CA . ALA A 1 93 ? -13.289 10.203 15.452 1.00 46.69 93 ALA A CA 1
ATOM 709 C C . ALA A 1 93 ? -13.697 11.670 15.557 1.00 46.69 93 ALA A C 1
ATOM 711 O O . ALA A 1 93 ? -12.897 12.513 15.953 1.00 46.69 93 ALA A O 1
ATOM 712 N N . VAL A 1 94 ? -14.908 11.989 15.116 1.00 49.94 94 VAL A N 1
ATOM 713 C CA . VAL A 1 94 ? -15.584 13.210 15.538 1.00 49.94 94 VAL A CA 1
ATOM 714 C C . VAL A 1 94 ? -16.233 12.836 16.869 1.00 49.94 94 VAL A C 1
ATOM 716 O O . VAL A 1 94 ? -17.315 12.245 16.856 1.00 49.94 94 VAL A O 1
ATOM 719 N N . PRO A 1 95 ? -15.589 13.065 18.033 1.00 48.59 95 PRO A N 1
ATOM 720 C CA . PRO A 1 95 ? -16.269 12.883 19.298 1.00 48.59 95 PRO A CA 1
ATOM 721 C C . PRO A 1 95 ? -17.355 13.956 19.369 1.00 48.59 95 PRO A C 1
ATOM 723 O O . PRO A 1 95 ? -17.095 15.108 19.710 1.00 48.59 95 PRO A O 1
ATOM 726 N N . LEU A 1 96 ? -18.583 13.591 19.005 1.00 47.12 96 LEU A N 1
ATOM 727 C CA . LEU A 1 96 ? -19.759 14.394 19.306 1.00 47.12 96 LEU A CA 1
ATOM 728 C C . LEU A 1 96 ? -19.969 14.327 20.821 1.00 47.12 96 LEU A C 1
ATOM 730 O O . LEU A 1 96 ? -20.675 13.468 21.335 1.00 47.12 96 LEU A O 1
ATOM 734 N N . VAL A 1 97 ? -19.281 15.207 21.546 1.00 48.94 97 VAL A N 1
ATOM 735 C CA . VAL A 1 97 ? -19.491 15.404 22.977 1.00 48.94 97 VAL A CA 1
ATOM 736 C C . VAL A 1 97 ? -20.618 16.412 23.134 1.00 48.94 97 VAL A C 1
ATOM 738 O O . VAL A 1 97 ? -20.424 17.614 22.980 1.00 48.94 97 VAL A O 1
ATOM 741 N N . SER A 1 98 ? -21.798 15.908 23.464 1.00 44.56 98 SER A N 1
ATOM 742 C CA . SER A 1 98 ? -22.802 16.664 24.205 1.00 44.56 98 SER A CA 1
ATOM 743 C C . SER A 1 98 ? -23.096 15.891 25.489 1.00 44.56 98 SER A C 1
ATOM 745 O O . SER A 1 98 ? -22.885 14.678 25.531 1.00 44.56 98 SER A O 1
ATOM 747 N N . GLY A 1 99 ? -23.450 16.602 26.560 1.00 53.94 99 GLY A N 1
ATOM 748 C CA . GLY A 1 99 ? -23.593 16.059 27.915 1.00 53.94 99 GLY A CA 1
ATOM 749 C C . GLY A 1 99 ? -24.394 14.753 27.966 1.00 53.94 99 GLY A C 1
ATOM 750 O O . GLY A 1 99 ? -25.371 14.608 27.244 1.00 53.94 99 GLY A O 1
ATOM 751 N N . GLU A 1 100 ? -23.944 13.842 28.840 1.00 54.22 100 GLU A N 1
ATOM 752 C CA . GLU A 1 100 ? -24.217 12.389 28.850 1.00 54.22 100 GLU A CA 1
ATOM 753 C C . GLU A 1 100 ? -23.451 11.660 27.737 1.00 54.22 100 GLU A C 1
ATOM 755 O O . GLU A 1 100 ? -23.929 11.471 26.631 1.00 54.22 100 GLU A O 1
ATOM 760 N N . ALA A 1 101 ? -22.179 11.331 27.992 1.00 53.22 101 ALA A N 1
ATOM 761 C CA . ALA A 1 101 ? -21.193 11.163 26.922 1.00 53.22 101 ALA A CA 1
ATOM 762 C C . ALA A 1 101 ? -21.310 9.841 26.137 1.00 53.22 101 ALA A C 1
ATOM 764 O O . ALA A 1 101 ? -21.028 8.760 26.669 1.00 53.22 101 ALA A O 1
ATOM 765 N N . TRP A 1 102 ? -21.624 9.959 24.842 1.00 63.16 102 TRP A N 1
ATOM 766 C CA . TRP A 1 102 ? -21.573 8.883 23.852 1.00 63.16 102 TRP A CA 1
ATOM 767 C C . TRP A 1 102 ? -20.439 9.165 22.856 1.00 63.16 102 TRP A C 1
ATOM 769 O O . TRP A 1 102 ? -20.295 10.286 22.378 1.00 63.16 102 TRP A O 1
ATOM 779 N N . VAL A 1 103 ? -19.609 8.167 22.544 1.00 62.59 103 VAL A N 1
ATOM 780 C CA . VAL A 1 103 ? -18.510 8.301 21.570 1.00 62.59 103 VAL A CA 1
ATOM 781 C C . VAL A 1 103 ? -18.834 7.464 20.342 1.00 62.59 103 VAL A C 1
ATOM 783 O O . VAL A 1 103 ? -18.923 6.240 20.438 1.00 62.59 103 VAL A O 1
ATOM 786 N N . PHE A 1 104 ? -19.005 8.123 19.198 1.00 70.50 104 PHE A N 1
ATOM 787 C CA . PHE A 1 104 ? -19.183 7.482 17.898 1.00 70.50 104 PHE A CA 1
ATOM 788 C C . PHE A 1 104 ? -17.863 7.487 17.120 1.00 70.50 104 PHE A C 1
ATOM 790 O O . PHE A 1 104 ? -17.223 8.527 16.968 1.00 70.50 104 PHE A O 1
ATOM 797 N N . CYS A 1 105 ? -17.474 6.322 16.609 1.00 67.19 105 CYS A N 1
ATOM 798 C CA . CYS A 1 105 ? -16.293 6.141 15.774 1.00 67.19 105 CYS A CA 1
ATOM 799 C C . CYS A 1 105 ? -16.711 5.500 14.450 1.00 67.19 105 CYS A C 1
ATOM 801 O O . CYS A 1 105 ? -17.301 4.417 14.445 1.00 67.19 105 CYS A O 1
ATOM 803 N N . HIS A 1 106 ? -16.363 6.132 13.333 1.00 75.75 106 HIS A N 1
ATOM 804 C CA . HIS A 1 106 ? -16.485 5.531 12.010 1.00 75.75 106 HIS A CA 1
ATOM 805 C C . HIS A 1 106 ? -15.128 4.980 11.569 1.00 75.75 106 HIS A C 1
ATOM 807 O O . HIS A 1 106 ? -14.113 5.670 11.657 1.00 75.75 106 HIS A O 1
ATOM 813 N N . LEU A 1 107 ? -15.105 3.733 11.094 1.00 68.25 107 LEU A N 1
ATOM 814 C CA . LEU A 1 107 ? -13.909 3.105 10.547 1.00 68.25 107 LEU A CA 1
ATOM 815 C C . LEU A 1 107 ? -14.123 2.753 9.062 1.00 68.25 107 LEU A C 1
ATOM 817 O O . LEU A 1 107 ? -14.562 1.637 8.755 1.00 68.25 107 LEU A O 1
ATOM 821 N N . PRO A 1 108 ? -13.763 3.664 8.129 1.00 61.72 108 PRO A N 1
ATOM 822 C CA . PRO A 1 108 ? -14.031 3.506 6.694 1.00 61.72 108 PRO A CA 1
ATOM 823 C C . PRO A 1 108 ? -13.401 2.247 6.091 1.00 61.72 108 PRO A C 1
ATOM 825 O O . PRO A 1 108 ? -13.914 1.655 5.147 1.00 61.72 108 PRO A O 1
ATOM 828 N N . THR A 1 109 ? -12.276 1.801 6.655 1.00 59.41 109 THR A N 1
ATOM 829 C CA . THR A 1 109 ? -11.533 0.631 6.169 1.00 59.41 109 THR A CA 1
ATOM 830 C C . THR A 1 109 ? -12.255 -0.697 6.401 1.00 59.41 109 THR A C 1
ATOM 832 O O . THR A 1 109 ? -11.952 -1.670 5.706 1.00 59.41 109 THR A O 1
ATOM 835 N N . LEU A 1 110 ? -13.190 -0.742 7.356 1.00 64.88 110 LEU A N 1
ATOM 836 C CA . LEU A 1 110 ? -13.959 -1.930 7.736 1.00 64.88 110 LEU A CA 1
ATOM 837 C C . LEU A 1 110 ? -15.473 -1.746 7.556 1.00 64.88 110 LEU A C 1
ATOM 839 O O . LEU A 1 110 ? -16.224 -2.638 7.939 1.00 64.88 110 LEU A O 1
ATOM 843 N N . ASN A 1 111 ? -15.925 -0.611 7.006 1.00 70.06 111 ASN A N 1
ATOM 844 C CA . ASN A 1 111 ? -17.345 -0.243 6.932 1.00 70.06 111 ASN A CA 1
ATOM 845 C C . ASN A 1 111 ? -18.075 -0.474 8.273 1.00 70.06 111 ASN A C 1
ATOM 847 O O . ASN A 1 111 ? -19.144 -1.078 8.328 1.00 70.06 111 ASN A O 1
ATOM 851 N N . THR A 1 112 ? -17.418 -0.103 9.375 1.00 72.81 112 THR A N 1
ATOM 852 C CA . THR A 1 112 ? -17.875 -0.391 10.738 1.00 72.81 112 THR A CA 1
ATOM 853 C C . THR A 1 112 ? -18.097 0.913 11.491 1.00 72.81 112 THR A C 1
ATOM 855 O O . THR A 1 112 ? -17.239 1.799 11.470 1.00 72.81 112 THR A O 1
ATOM 858 N N . HIS A 1 113 ? -19.228 1.005 12.188 1.00 76.00 113 HIS A N 1
ATOM 859 C CA . HIS A 1 113 ? -19.552 2.105 13.089 1.00 76.00 113 HIS A CA 1
ATOM 860 C C . HIS A 1 113 ? -19.640 1.587 14.523 1.00 76.00 113 HIS A C 1
ATOM 862 O O . HIS A 1 113 ? -20.337 0.608 14.788 1.00 76.00 113 HIS A O 1
ATOM 868 N N . THR A 1 114 ? -18.952 2.256 15.444 1.00 78.50 114 THR A N 1
ATOM 869 C CA . THR A 1 114 ? -18.922 1.882 16.861 1.00 78.50 114 THR A CA 1
ATOM 870 C C . THR A 1 114 ? -19.482 3.015 17.697 1.00 78.50 114 THR A C 1
ATOM 872 O O . THR A 1 114 ? -19.101 4.168 17.511 1.00 78.50 114 THR A O 1
ATOM 875 N N . LEU A 1 115 ? -20.353 2.681 18.644 1.00 78.06 115 LEU A N 1
ATOM 876 C CA . LEU A 1 115 ? -20.985 3.628 19.552 1.00 78.06 115 LEU A CA 1
ATOM 877 C C . LEU A 1 115 ? -20.748 3.176 20.993 1.00 78.06 115 LEU A C 1
ATOM 879 O O . LEU A 1 115 ? -21.132 2.078 21.386 1.00 78.06 115 LEU A O 1
ATOM 883 N N . THR A 1 116 ? -20.060 4.015 21.763 1.00 77.88 116 THR A N 1
ATOM 884 C CA . THR A 1 116 ? -19.755 3.769 23.176 1.00 77.88 116 THR A CA 1
ATOM 885 C C . THR A 1 116 ? -20.665 4.622 24.033 1.00 77.88 116 THR A C 1
ATOM 887 O O . THR A 1 116 ? -20.613 5.843 23.931 1.00 77.88 116 THR A O 1
ATOM 890 N N . VAL A 1 117 ? -21.452 3.986 24.895 1.00 76.44 117 VAL A N 1
ATOM 891 C CA . VAL A 1 117 ? -22.373 4.658 25.816 1.00 76.44 117 VAL A CA 1
ATOM 892 C C . VAL A 1 117 ? -21.798 4.632 27.221 1.00 76.44 117 VAL A C 1
ATOM 894 O O . VAL A 1 117 ? -21.476 3.558 27.731 1.00 76.44 117 VAL A O 1
ATOM 897 N N . LYS A 1 118 ? -21.703 5.788 27.880 1.00 66.25 118 LYS A N 1
ATOM 898 C CA . LYS A 1 118 ? -21.471 5.831 29.328 1.00 66.25 118 LYS A CA 1
ATOM 899 C C . LYS A 1 118 ? -22.807 5.917 30.057 1.00 66.25 118 LYS A C 1
ATOM 901 O O . LYS A 1 118 ? -23.497 6.923 29.955 1.00 66.25 118 LYS A O 1
ATOM 906 N N . VAL A 1 119 ? -23.145 4.876 30.815 1.00 68.75 119 VAL A N 1
ATOM 907 C CA . VAL A 1 119 ? -24.313 4.874 31.708 1.00 68.75 119 VAL A CA 1
ATOM 908 C C . VAL A 1 119 ? -23.875 5.398 33.073 1.00 68.75 119 VAL A C 1
ATOM 910 O O . VAL A 1 119 ? -22.943 4.856 33.670 1.00 68.75 119 VAL A O 1
ATOM 913 N N . GLN A 1 120 ? -24.506 6.469 33.558 1.00 61.50 120 GLN A N 1
ATOM 914 C CA . GLN A 1 120 ? -24.248 6.965 34.910 1.00 61.50 120 GLN A CA 1
ATOM 915 C C . GLN A 1 120 ? -24.923 6.061 35.957 1.00 61.50 120 GLN A C 1
ATOM 917 O O . GLN A 1 120 ? -26.042 5.597 35.722 1.00 61.50 120 GLN A O 1
ATOM 922 N N . PRO A 1 121 ? -24.294 5.829 37.125 1.00 55.19 121 PRO A N 1
ATOM 923 C CA . PRO A 1 121 ? -24.933 5.097 38.213 1.00 55.19 121 PRO A CA 1
ATOM 924 C C . PRO A 1 121 ? -26.190 5.852 38.669 1.00 55.19 121 PRO A C 1
ATOM 926 O O . PRO A 1 121 ? -26.087 6.979 39.144 1.00 55.19 121 PRO A O 1
ATOM 929 N N . GLY A 1 122 ? -27.369 5.245 38.508 1.00 64.19 122 GLY A N 1
ATOM 930 C CA . GLY A 1 122 ? -28.659 5.829 38.905 1.00 64.19 122 GLY A CA 1
ATOM 931 C C . GLY A 1 122 ? -29.564 6.286 37.754 1.00 64.19 122 GLY A C 1
ATOM 932 O O . GLY A 1 122 ? -30.735 6.553 38.001 1.00 64.19 122 GLY A O 1
ATOM 933 N N . CYS A 1 123 ? -29.072 6.321 36.512 1.00 61.59 123 CYS A N 1
ATOM 934 C CA . CYS A 1 123 ? -29.921 6.475 35.326 1.00 61.59 123 CYS A CA 1
ATOM 935 C C . CYS A 1 123 ? -30.275 5.109 34.728 1.00 61.59 123 CYS A C 1
ATOM 937 O O . CYS A 1 123 ? -29.449 4.192 34.733 1.00 61.59 123 CYS A O 1
ATOM 939 N N . GLU A 1 124 ? -31.489 4.973 34.186 1.00 65.94 124 GLU A N 1
ATOM 940 C CA . GLU A 1 124 ? -31.858 3.781 33.421 1.00 65.94 124 GLU A CA 1
ATOM 941 C C . GLU A 1 124 ? -30.930 3.626 32.214 1.00 65.94 124 GLU A C 1
ATOM 943 O O . GLU A 1 124 ? -30.727 4.559 31.433 1.00 65.94 124 GLU A O 1
ATOM 948 N N . ALA A 1 125 ? -30.352 2.433 32.060 1.00 65.69 125 ALA A N 1
ATOM 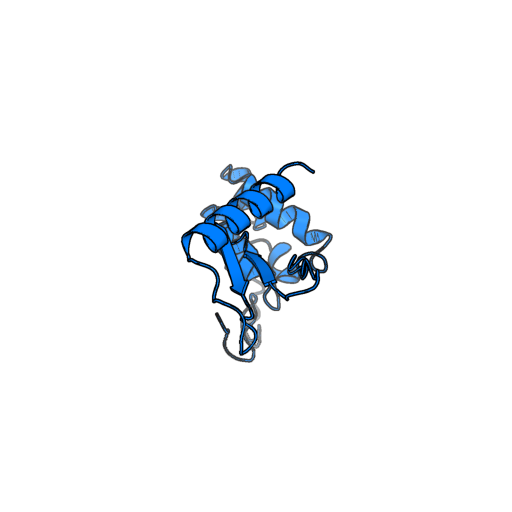949 C CA . ALA A 1 125 ? -29.537 2.130 30.896 1.00 65.69 125 ALA A CA 1
ATOM 950 C C . ALA A 1 125 ? -30.402 2.236 29.625 1.00 65.69 125 ALA A C 1
ATOM 952 O O . ALA A 1 125 ? -31.522 1.714 29.600 1.00 65.69 125 ALA A O 1
ATOM 953 N N . PRO A 1 126 ? -29.908 2.877 28.553 1.00 69.81 126 PRO A N 1
ATOM 954 C CA . PRO A 1 126 ? -30.652 2.955 27.309 1.00 69.81 126 PRO A CA 1
ATOM 955 C C . PRO A 1 126 ? -30.878 1.551 26.750 1.00 69.81 126 PRO A C 1
ATOM 957 O O . PRO A 1 126 ? -29.994 0.691 26.779 1.00 69.81 126 PRO A O 1
ATOM 960 N N . THR A 1 127 ? -32.072 1.322 26.211 1.00 82.44 127 THR A N 1
ATOM 961 C CA . THR A 1 127 ? -32.365 0.079 25.505 1.00 82.44 127 THR A CA 1
ATOM 962 C C . THR A 1 127 ? -31.519 -0.008 24.239 1.00 82.44 127 THR A C 1
ATOM 964 O O . THR A 1 127 ? -31.245 1.000 23.584 1.00 82.44 127 THR A O 1
ATOM 967 N N . LEU A 1 128 ? -31.140 -1.230 23.855 1.00 78.31 128 LEU A N 1
ATOM 968 C CA . LEU A 1 128 ? -30.369 -1.474 22.631 1.00 78.31 128 LEU A CA 1
ATOM 969 C C . LEU A 1 128 ? -31.040 -0.832 21.409 1.00 78.31 128 LEU A C 1
ATOM 971 O O . LEU A 1 128 ? -30.356 -0.251 20.573 1.00 78.31 128 LEU A O 1
ATOM 975 N N . GLN A 1 129 ? -32.372 -0.871 21.349 1.00 82.75 129 GLN A N 1
ATOM 976 C CA . GLN A 1 129 ? -33.148 -0.248 20.282 1.00 82.75 129 GLN A CA 1
ATOM 977 C C . GLN A 1 129 ? -32.886 1.262 20.168 1.00 82.75 129 GLN A C 1
ATOM 979 O O . GLN A 1 129 ? -32.539 1.730 19.087 1.00 82.75 129 GLN A O 1
ATOM 984 N N . LYS A 1 130 ? -32.963 2.010 21.278 1.00 79.44 130 LYS A N 1
ATOM 985 C CA . LYS A 1 130 ? -32.680 3.456 21.285 1.00 79.44 130 LYS A CA 1
ATOM 986 C C . LYS A 1 130 ? -31.244 3.749 20.843 1.00 79.44 130 LYS A C 1
ATOM 988 O O . LYS A 1 130 ? -31.008 4.694 20.094 1.00 79.44 130 LYS A O 1
ATOM 993 N N . SER A 1 131 ? -30.289 2.913 21.256 1.00 81.75 131 SER A N 1
ATOM 994 C CA . SER A 1 131 ? -28.885 3.046 20.852 1.00 81.75 131 SER A CA 1
ATOM 995 C C . SER A 1 131 ? -28.678 2.818 19.351 1.00 81.75 131 SER A C 1
ATOM 997 O O . SER A 1 131 ? -27.892 3.529 18.725 1.00 81.75 131 SER A O 1
ATOM 999 N N . VAL A 1 132 ? -29.392 1.855 18.760 1.00 83.81 132 VAL A N 1
ATOM 1000 C CA . VAL A 1 132 ? -29.342 1.568 17.317 1.00 83.81 132 VAL A CA 1
ATOM 1001 C C . VAL A 1 132 ? -30.002 2.683 16.506 1.00 83.81 132 VAL A C 1
ATOM 1003 O O . VAL A 1 132 ? -29.432 3.128 15.513 1.00 83.81 132 VAL A O 1
ATOM 1006 N N . GLU A 1 133 ? -31.163 3.179 16.931 1.00 84.44 133 GLU A N 1
ATOM 1007 C CA . GLU A 1 133 ? -31.848 4.299 16.271 1.00 84.44 133 GLU A CA 1
ATOM 1008 C C . GLU A 1 133 ? -30.965 5.557 16.249 1.00 84.44 133 GLU A C 1
ATOM 1010 O O . GLU A 1 133 ? -30.794 6.188 15.203 1.00 84.44 133 GLU A O 1
ATOM 1015 N N . HIS A 1 134 ? -30.315 5.870 17.372 1.00 79.00 134 HIS A N 1
ATOM 1016 C CA . HIS A 1 134 ? -29.386 6.995 17.471 1.00 79.00 134 HIS A CA 1
ATOM 1017 C C . HIS A 1 134 ? -28.140 6.817 16.587 1.00 79.00 134 HIS A C 1
ATOM 1019 O O . HIS A 1 134 ? -27.667 7.774 15.961 1.00 79.00 134 HIS A O 1
ATOM 1025 N N . LEU A 1 135 ? -27.609 5.590 16.512 1.00 81.06 135 LEU A N 1
ATOM 1026 C CA . LEU A 1 135 ? -26.492 5.246 15.635 1.00 81.06 135 LEU A CA 1
ATOM 1027 C C . LEU A 1 135 ? -26.847 5.509 14.168 1.00 81.06 135 LEU A C 1
ATOM 1029 O O . LEU A 1 135 ? -26.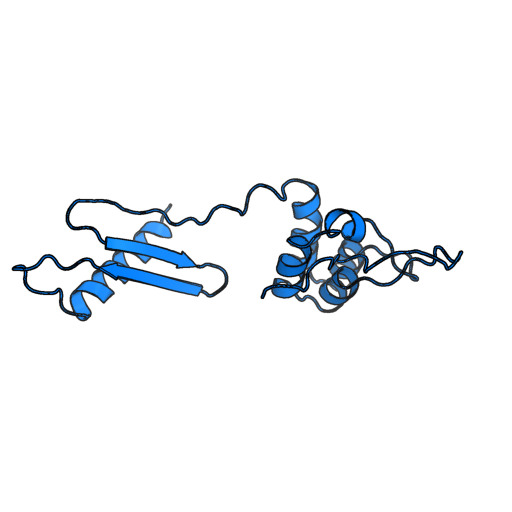102 6.190 13.466 1.00 81.06 135 LEU A O 1
ATOM 1033 N N . LEU A 1 136 ? -28.003 5.012 13.725 1.00 83.69 136 LEU A N 1
ATOM 1034 C CA . LEU A 1 136 ? -28.488 5.201 12.359 1.00 83.69 136 LEU A CA 1
ATOM 1035 C C . LEU A 1 136 ? -28.699 6.682 12.039 1.00 83.69 136 LEU A C 1
ATOM 1037 O O . LEU A 1 136 ? -28.235 7.149 11.000 1.00 83.69 136 LEU A O 1
ATOM 1041 N N . HIS A 1 137 ? -29.314 7.436 12.951 1.00 82.56 137 HIS A N 1
ATOM 1042 C CA . HIS A 1 137 ? -29.508 8.874 12.780 1.00 82.56 137 HIS A CA 1
ATOM 1043 C C . HIS A 1 137 ? -28.171 9.616 12.600 1.00 82.56 137 HIS A C 1
ATOM 1045 O O . HIS A 1 137 ? -28.004 10.391 11.655 1.00 82.56 137 HIS A O 1
ATOM 1051 N N . SER A 1 138 ? -27.178 9.308 13.438 1.00 77.19 138 SER A N 1
ATOM 1052 C CA . SER A 1 138 ? -25.845 9.924 13.371 1.00 77.19 138 SER A CA 1
ATOM 1053 C C . SER A 1 138 ? -25.112 9.598 12.064 1.00 77.19 138 SER A C 1
ATOM 1055 O O . SER A 1 138 ? -24.490 10.477 11.471 1.00 77.19 138 SER A O 1
ATOM 1057 N N . ILE A 1 139 ? -25.228 8.356 11.576 1.00 78.00 139 ILE A N 1
ATOM 1058 C CA . ILE A 1 139 ? -24.651 7.933 10.290 1.00 78.00 139 ILE A CA 1
ATOM 1059 C C . ILE A 1 139 ? -25.298 8.700 9.130 1.00 78.00 139 ILE A C 1
ATOM 1061 O O . ILE A 1 139 ? -24.589 9.210 8.265 1.00 78.00 139 ILE A O 1
ATOM 1065 N N . THR A 1 140 ? -26.631 8.828 9.122 1.00 78.81 140 THR A N 1
ATOM 1066 C CA . THR A 1 140 ? -27.337 9.538 8.042 1.00 78.81 140 THR A CA 1
ATOM 1067 C C . THR A 1 140 ? -26.948 11.010 7.959 1.00 78.81 140 THR A C 1
ATOM 1069 O O . THR A 1 140 ? -26.707 11.505 6.863 1.00 78.81 140 THR A O 1
ATOM 1072 N N . HIS A 1 141 ? -26.800 11.688 9.099 1.00 70.38 141 HIS A N 1
ATOM 1073 C CA . HIS A 1 141 ? -26.414 13.097 9.139 1.00 70.38 141 HIS A CA 1
ATOM 1074 C C . HIS A 1 141 ? -24.954 13.334 8.702 1.00 70.38 141 HIS A C 1
ATOM 1076 O O . HIS A 1 141 ? -24.623 14.395 8.170 1.00 70.38 141 HIS A O 1
ATOM 1082 N N . LEU A 1 142 ? -24.067 12.353 8.903 1.00 65.12 142 LEU A N 1
ATOM 1083 C CA . LEU A 1 142 ? -22.667 12.439 8.479 1.00 65.12 142 LEU A CA 1
ATOM 1084 C C . LEU A 1 142 ? -22.511 12.355 6.952 1.00 65.12 142 LEU A C 1
ATOM 1086 O O . LEU A 1 142 ? -21.609 12.971 6.401 1.00 65.12 142 LEU A O 1
ATOM 1090 N N . HIS A 1 143 ? -23.395 11.627 6.264 1.00 61.59 143 HIS A N 1
ATOM 1091 C CA . HIS A 1 143 ? -23.361 11.478 4.803 1.00 61.59 143 HIS A CA 1
ATOM 1092 C C . HIS A 1 143 ? -24.056 12.622 4.039 1.00 61.59 143 HIS A C 1
ATOM 1094 O O . HIS A 1 143 ? -24.019 12.641 2.812 1.00 61.59 143 HIS A O 1
ATOM 1100 N N . THR A 1 144 ? -24.701 13.564 4.736 1.00 59.47 144 THR A N 1
ATOM 1101 C CA . THR A 1 144 ? -25.463 14.676 4.132 1.00 59.47 144 THR A CA 1
ATOM 1102 C C . THR A 1 144 ? -24.711 16.016 4.062 1.00 59.47 144 THR A C 1
ATOM 1104 O O . THR A 1 144 ? -25.342 17.044 3.822 1.00 59.47 144 THR A O 1
ATOM 1107 N N . LYS A 1 145 ? -23.390 16.042 4.271 1.00 44.25 145 LYS A N 1
ATOM 1108 C CA . LYS A 1 145 ? -22.526 17.229 4.111 1.00 44.25 145 LYS A CA 1
ATOM 1109 C C . LYS A 1 145 ? -21.428 16.961 3.095 1.00 44.25 145 LYS A C 1
ATOM 1111 O O . LYS A 1 145 ? -21.082 17.926 2.381 1.00 44.25 145 LYS A O 1
#

InterPro domains:
  IPR036770 Ankyrin repeat-containing domain superfamily [G3DSA:1.25.40.20] (12-100)
  IPR036770 Ankyrin repeat-containing domain superfamily [SSF48403] (24-86)
  IPR051632 Rho guanine nucleotide exchange factor [PTHR13944] (1-91)

Secondary structure (DSSP, 8-state):
-PPPTT--TT-S--TT------PPPHHHHHHHHT-HHHHHHHHTSTTHHHHHH---TTS--HHHHHHHTT-HHHHHHHHHTTT-TTSTT---------SS-EEEEEETTTTEEEEEE-PPTTSPPPPHHHHHHHHHHHHHHHTT-

Foldseek 3Di:
DDDDPCDAQVGRDPPDDPDPAQAQTPLLVCLLVLVLVSNVVNCPGHNNQVLQPGAHNVRDGSLRNNVVNVSVSSNCVSVVSNPPPPPPVPQPQPQPDDPQGKTWGQDPSVRDIDIDGDDDVPDDDDDPVVVVVVSVVVVVVVVPD

Radius of gyration: 21.82 Å; chains: 1; bounding box: 60×25×57 Å

Sequence (145 aa):
LPLPPGWSLLGSKWTSSTDLSPQETLLHFSARRGLSRVTRFLLQQPGAREALQLANREGHTPSAIAASRGHEHVHQILTKTGTNAEADKATEAVPLVSGEAWVFCHLPTLNTHTLTVKVQPGCEAPTLQKSVEHLLHSITHLHTK

pLDDT: mean 74.03, std 16.81, range [41.44, 96.44]

Organism: NCBI:txid60296